Protein AF-A0A1Q8S712-F1 (afdb_monomer_lite)

Structure (mmCIF, N/CA/C/O backbone):
data_AF-A0A1Q8S712-F1
#
_entry.id   AF-A0A1Q8S712-F1
#
loop_
_atom_site.group_PDB
_atom_site.id
_atom_site.type_symbol
_atom_site.label_atom_id
_atom_site.label_alt_id
_atom_site.label_comp_id
_atom_site.label_asym_id
_atom_site.label_entity_id
_atom_site.label_seq_id
_atom_site.pdbx_PDB_ins_code
_atom_site.Cartn_x
_atom_site.Cartn_y
_atom_site.Cartn_z
_atom_site.occupancy
_atom_site.B_iso_or_equiv
_atom_site.auth_seq_id
_atom_site.auth_comp_id
_atom_site.auth_asym_id
_atom_site.auth_atom_id
_atom_site.pdbx_PDB_model_num
ATOM 1 N N . MET A 1 1 ? 24.122 66.065 -6.392 1.00 45.06 1 MET A N 1
ATOM 2 C CA . MET A 1 1 ? 23.245 65.245 -5.526 1.00 45.06 1 MET A CA 1
ATOM 3 C C . MET A 1 1 ? 22.222 64.578 -6.429 1.00 45.06 1 MET A C 1
ATOM 5 O O . MET A 1 1 ? 21.438 65.302 -7.024 1.00 45.06 1 MET A O 1
ATOM 9 N N . LEU A 1 2 ? 22.274 63.256 -6.614 1.00 40.56 2 LEU A N 1
ATOM 10 C CA . LEU A 1 2 ? 21.335 62.556 -7.498 1.00 40.56 2 L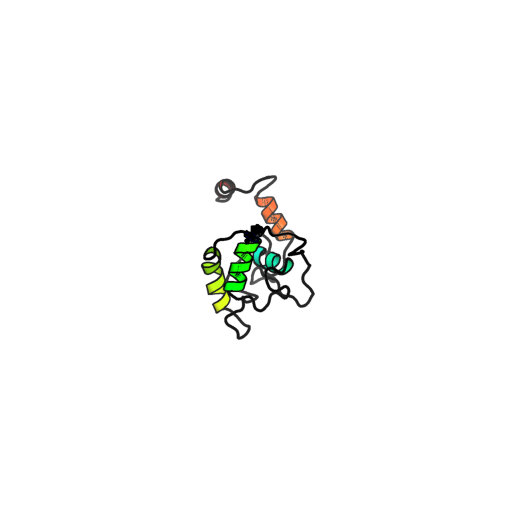EU A CA 1
ATOM 11 C C . LEU A 1 2 ? 21.075 61.123 -7.001 1.00 40.56 2 LEU A C 1
ATOM 13 O O . LEU A 1 2 ? 21.963 60.282 -7.044 1.00 40.56 2 LEU A O 1
ATOM 17 N N . PHE A 1 3 ? 19.861 60.905 -6.495 1.00 47.94 3 PHE A N 1
ATOM 18 C CA . PHE A 1 3 ? 19.105 59.646 -6.457 1.00 47.94 3 PHE A CA 1
ATOM 19 C C . PHE A 1 3 ? 19.888 58.317 -6.481 1.00 47.94 3 PHE A C 1
ATOM 21 O O . PHE A 1 3 ? 19.860 57.582 -7.464 1.00 47.94 3 PHE A O 1
ATOM 28 N N . ILE A 1 4 ? 20.455 57.936 -5.332 1.00 53.00 4 ILE A N 1
ATOM 29 C CA . ILE A 1 4 ? 20.612 56.515 -4.995 1.00 53.00 4 ILE A CA 1
ATOM 30 C C . ILE A 1 4 ? 19.273 56.071 -4.393 1.00 53.00 4 ILE A C 1
ATOM 32 O O . ILE A 1 4 ? 18.967 56.395 -3.247 1.00 53.00 4 ILE A O 1
ATOM 36 N N . HIS A 1 5 ? 18.433 55.397 -5.179 1.00 47.34 5 HIS A N 1
ATOM 37 C CA . HIS A 1 5 ? 17.205 54.777 -4.677 1.00 47.34 5 HIS A CA 1
ATOM 38 C C . HIS A 1 5 ? 17.461 53.309 -4.346 1.00 47.34 5 HIS A C 1
ATOM 40 O O . HIS A 1 5 ? 17.669 52.476 -5.226 1.00 47.34 5 HIS A O 1
ATOM 46 N N . THR A 1 6 ? 17.469 53.014 -3.047 1.00 58.94 6 THR A N 1
ATOM 47 C CA . THR A 1 6 ? 17.727 51.688 -2.485 1.00 58.94 6 THR A CA 1
ATOM 48 C C . THR A 1 6 ? 16.577 50.740 -2.814 1.00 58.94 6 THR A C 1
ATOM 50 O O . THR A 1 6 ? 15.578 50.695 -2.096 1.00 58.94 6 THR A O 1
ATOM 53 N N . LEU A 1 7 ? 16.703 49.973 -3.899 1.00 54.53 7 LEU A N 1
ATOM 54 C CA . LEU A 1 7 ? 15.695 48.991 -4.297 1.00 54.53 7 LEU A CA 1
ATOM 55 C C . LEU A 1 7 ? 15.793 47.727 -3.424 1.00 54.53 7 LEU A C 1
ATOM 57 O O . LEU A 1 7 ? 16.301 46.690 -3.848 1.00 54.53 7 LEU A O 1
ATOM 61 N N . LEU A 1 8 ? 15.314 47.823 -2.181 1.00 55.38 8 LEU A N 1
ATOM 62 C CA . LEU A 1 8 ? 15.143 46.674 -1.294 1.00 55.38 8 LEU A CA 1
ATOM 63 C C . LEU A 1 8 ? 13.995 45.802 -1.822 1.00 55.38 8 LEU A C 1
ATOM 65 O O . LEU A 1 8 ? 12.838 45.974 -1.440 1.00 55.38 8 LEU A O 1
ATOM 69 N N . VAL A 1 9 ? 14.316 44.868 -2.717 1.00 59.25 9 VAL A N 1
ATOM 70 C CA . VAL A 1 9 ? 13.372 43.844 -3.174 1.00 59.25 9 VAL A CA 1
ATOM 71 C C . VAL A 1 9 ? 13.118 42.885 -2.013 1.00 59.25 9 VAL A C 1
ATOM 73 O O . VAL A 1 9 ? 13.876 41.943 -1.784 1.00 59.25 9 VAL A O 1
ATOM 76 N N . LEU A 1 10 ? 12.056 43.151 -1.252 1.00 55.09 10 LEU A N 1
ATOM 77 C CA . LEU A 1 10 ? 11.566 42.249 -0.217 1.00 55.09 10 LEU A CA 1
ATOM 78 C C . LEU A 1 10 ? 10.934 41.028 -0.893 1.00 55.09 10 LEU A C 1
ATOM 80 O O . LEU A 1 10 ? 9.729 40.991 -1.143 1.00 55.09 10 LEU A O 1
ATOM 84 N N . SER A 1 11 ? 11.763 40.038 -1.215 1.00 62.41 11 SER A N 1
ATOM 85 C CA . SER A 1 11 ? 11.313 38.746 -1.724 1.00 62.41 11 SER A CA 1
ATOM 86 C C . SER A 1 11 ? 10.436 38.063 -0.680 1.00 62.41 11 SER A C 1
ATOM 88 O O . SER A 1 11 ? 10.937 37.436 0.254 1.00 62.41 11 SER A O 1
ATOM 90 N N . ILE A 1 12 ? 9.116 38.169 -0.848 1.00 60.16 12 ILE A N 1
ATOM 91 C CA . ILE A 1 12 ? 8.152 37.340 -0.127 1.00 60.16 12 ILE A CA 1
ATOM 92 C C . ILE A 1 12 ? 8.290 35.924 -0.688 1.00 60.16 12 ILE A C 1
ATOM 94 O O . ILE A 1 12 ? 7.568 35.519 -1.600 1.00 60.16 12 ILE A O 1
ATOM 98 N N . THR A 1 13 ? 9.252 35.173 -0.154 1.00 61.47 13 THR A N 1
ATOM 99 C CA . THR A 1 13 ? 9.315 33.725 -0.327 1.00 61.47 13 THR A CA 1
ATOM 100 C C . THR A 1 13 ? 8.076 33.153 0.340 1.00 61.47 13 THR A C 1
ATOM 102 O O . THR A 1 13 ? 8.047 32.947 1.553 1.00 61.47 13 THR A O 1
ATOM 105 N N . ALA A 1 14 ? 7.023 32.945 -0.447 1.00 61.78 14 ALA A N 1
ATOM 106 C CA . ALA A 1 14 ? 5.844 32.240 0.009 1.00 61.78 14 ALA A CA 1
ATOM 107 C C . ALA A 1 14 ? 6.279 30.828 0.418 1.00 61.78 14 ALA A C 1
ATOM 109 O O . ALA A 1 14 ? 6.619 30.004 -0.432 1.00 61.78 14 ALA A O 1
ATOM 110 N N . CYS A 1 15 ? 6.287 30.560 1.724 1.00 56.91 15 CYS A N 1
ATOM 111 C CA . CYS A 1 15 ? 6.420 29.210 2.249 1.00 56.91 15 CYS A CA 1
ATOM 112 C C . CYS A 1 15 ? 5.177 28.426 1.828 1.00 56.91 15 CYS A C 1
ATOM 114 O O . CYS A 1 15 ? 4.173 28.404 2.538 1.00 56.91 15 CYS A O 1
ATOM 116 N N . ALA A 1 16 ? 5.241 27.822 0.643 1.00 59.47 16 ALA A N 1
ATOM 117 C CA . ALA A 1 16 ? 4.250 26.883 0.159 1.00 59.47 16 ALA A CA 1
ATOM 118 C C . ALA A 1 16 ? 4.306 25.635 1.047 1.00 59.47 16 ALA A C 1
ATOM 120 O O . ALA A 1 16 ? 5.046 24.690 0.774 1.00 59.47 16 ALA A O 1
ATOM 121 N N . SER A 1 17 ? 3.549 25.662 2.145 1.00 56.75 17 SER A N 1
ATOM 122 C CA . SER A 1 17 ? 3.267 24.484 2.956 1.00 56.75 17 SER A CA 1
ATOM 123 C C . SER A 1 17 ? 2.715 23.408 2.030 1.00 56.75 17 SER A C 1
ATOM 125 O O . SER A 1 17 ? 1.632 23.579 1.471 1.00 56.75 17 SER A O 1
ATOM 127 N N . ALA A 1 18 ? 3.481 22.335 1.835 1.00 61.62 18 ALA A N 1
ATOM 128 C CA . ALA A 1 18 ? 3.176 21.264 0.892 1.00 61.62 18 ALA A CA 1
ATOM 129 C C . ALA A 1 18 ? 2.059 20.350 1.427 1.00 61.62 18 ALA A C 1
ATOM 131 O O . ALA A 1 18 ? 2.269 19.169 1.697 1.00 61.62 18 ALA A O 1
ATOM 132 N N . PHE A 1 19 ? 0.870 20.921 1.612 1.00 70.31 19 PHE A N 1
ATOM 133 C CA . PHE A 1 19 ? -0.350 20.173 1.864 1.00 70.31 19 PHE A CA 1
ATOM 134 C C . PHE A 1 19 ? -0.714 19.388 0.607 1.00 70.31 19 PHE A C 1
ATOM 136 O O . PHE A 1 19 ? -0.898 19.965 -0.464 1.00 70.31 19 PHE A O 1
ATOM 143 N N . ILE A 1 20 ? -0.834 18.071 0.748 1.00 84.88 20 ILE A N 1
ATOM 144 C CA . ILE A 1 20 ? -1.391 17.220 -0.297 1.00 84.88 20 ILE A CA 1
ATOM 145 C C . ILE A 1 20 ? -2.864 17.593 -0.549 1.00 84.88 20 ILE A C 1
ATOM 147 O O . ILE A 1 20 ? -3.622 17.820 0.394 1.00 84.88 20 ILE A O 1
ATOM 151 N N . SER A 1 21 ? -3.273 17.658 -1.818 1.00 89.69 21 SER A N 1
ATOM 152 C CA . SER A 1 21 ? -4.654 17.939 -2.225 1.00 89.69 21 SER A CA 1
ATOM 153 C C . SER A 1 21 ? -5.106 17.015 -3.358 1.00 89.69 21 SER A C 1
ATOM 155 O O . SER A 1 21 ? -4.291 16.573 -4.169 1.00 89.69 21 SER A O 1
ATOM 157 N N . GLU A 1 22 ? -6.416 16.769 -3.458 1.00 89.50 22 GLU A N 1
ATOM 158 C CA . GLU A 1 22 ? -7.019 16.042 -4.592 1.00 89.50 22 GLU A CA 1
ATOM 159 C C . GLU A 1 22 ? -6.879 16.792 -5.927 1.00 89.50 22 GLU A C 1
ATOM 161 O O . GLU A 1 22 ? -6.963 16.180 -6.985 1.00 89.50 22 GLU A O 1
ATOM 166 N N . GLU A 1 23 ? -6.639 18.108 -5.909 1.00 91.62 23 GLU A N 1
ATOM 167 C CA . GLU A 1 23 ? -6.345 18.874 -7.127 1.00 91.62 23 GLU A CA 1
ATOM 168 C C . GLU A 1 23 ? -4.957 18.515 -7.684 1.00 91.62 23 GLU A C 1
ATOM 170 O O . GLU A 1 23 ? -4.796 18.330 -8.890 1.00 91.62 23 GLU A O 1
ATOM 175 N N . GLN A 1 24 ? -3.959 18.357 -6.807 1.00 91.81 24 GLN A N 1
ATOM 176 C CA . GLN A 1 24 ? -2.594 17.999 -7.197 1.00 91.81 24 GLN A CA 1
ATOM 177 C C . GLN A 1 24 ? -2.414 16.483 -7.402 1.00 91.81 24 GLN A C 1
ATOM 179 O O . GLN A 1 24 ? -1.659 16.063 -8.282 1.00 91.81 24 GLN A O 1
ATOM 184 N N . TYR A 1 25 ? -3.101 15.660 -6.605 1.00 93.69 25 TYR A N 1
ATOM 185 C CA . TYR A 1 25 ? -2.972 14.198 -6.584 1.00 93.69 25 TYR A CA 1
ATOM 186 C C . TYR A 1 25 ? -4.339 13.486 -6.648 1.00 93.69 25 TYR A C 1
ATOM 188 O O . TYR A 1 25 ? -4.678 12.722 -5.741 1.00 93.69 25 TYR A O 1
ATOM 196 N N . PRO A 1 26 ? -5.133 13.694 -7.718 1.00 95.06 26 PRO A N 1
ATOM 197 C CA . PRO A 1 26 ? -6.483 13.147 -7.817 1.00 95.06 26 PRO A CA 1
ATOM 198 C C . PRO A 1 26 ? -6.492 11.616 -7.813 1.00 95.06 26 PRO A C 1
ATOM 200 O O . PRO A 1 26 ? -5.725 10.969 -8.548 1.00 95.06 26 PRO A O 1
ATOM 203 N N . GLN A 1 27 ? -7.413 11.032 -7.045 1.00 94.50 27 GLN A N 1
ATOM 204 C CA . GLN A 1 27 ? -7.694 9.598 -7.099 1.00 94.50 27 GLN A CA 1
ATOM 205 C C . GLN A 1 27 ? -8.208 9.184 -8.490 1.00 94.50 27 GLN A C 1
ATOM 207 O O . GLN A 1 27 ? -9.291 9.591 -8.911 1.00 94.50 27 GLN A O 1
ATOM 212 N N . TRP A 1 28 ? -7.497 8.285 -9.177 1.00 92.50 28 TRP A N 1
ATOM 213 C CA . TRP A 1 28 ? -7.989 7.596 -10.379 1.00 92.50 28 TRP A CA 1
ATOM 214 C C . TRP A 1 28 ? -8.033 6.077 -10.157 1.00 92.50 28 TRP A C 1
ATOM 216 O O . TRP A 1 28 ? -7.128 5.526 -9.519 1.00 92.50 28 TRP A O 1
ATOM 226 N N . PRO A 1 29 ? -9.046 5.370 -10.697 1.00 90.50 29 PRO A N 1
ATOM 227 C CA . PRO A 1 29 ? -9.083 3.913 -10.665 1.00 90.50 29 PRO A CA 1
ATOM 228 C C . PRO A 1 29 ? -7.936 3.307 -11.499 1.00 90.50 29 PRO A C 1
ATOM 230 O O . PRO A 1 29 ? -7.490 3.916 -12.477 1.00 90.50 29 PRO A O 1
ATOM 233 N N . PRO A 1 30 ? -7.451 2.098 -11.159 1.00 87.75 30 PRO A N 1
ATOM 234 C CA . PRO A 1 30 ? -6.488 1.387 -11.992 1.00 87.75 30 PRO A CA 1
ATOM 235 C C . PRO A 1 30 ? -7.098 1.028 -13.355 1.00 87.75 30 PRO A C 1
ATOM 237 O O . PRO A 1 30 ? -8.192 0.472 -13.434 1.00 87.75 30 PRO A O 1
ATOM 240 N N . GLY A 1 31 ? -6.357 1.289 -14.436 1.00 86.06 31 GLY A N 1
ATOM 241 C CA . GLY A 1 31 ? -6.657 0.704 -15.744 1.00 86.06 31 GLY A CA 1
ATOM 242 C C . GLY A 1 31 ? -6.377 -0.803 -15.749 1.00 86.06 31 GLY A C 1
ATOM 243 O O . GLY A 1 31 ? -5.562 -1.288 -14.968 1.00 86.06 31 GLY A O 1
ATOM 244 N N . SER A 1 32 ? -6.988 -1.552 -16.670 1.00 86.50 32 SER A N 1
ATOM 245 C CA . SER A 1 32 ? -6.944 -3.030 -16.713 1.00 86.50 32 SER A CA 1
ATOM 246 C C . SER A 1 32 ? -5.559 -3.671 -16.925 1.00 86.50 32 SER A C 1
ATOM 248 O O . SER A 1 32 ? -5.441 -4.893 -16.892 1.00 86.50 32 SER A O 1
ATOM 250 N N . ARG A 1 33 ? -4.506 -2.873 -17.148 1.00 83.06 33 ARG A N 1
ATOM 251 C CA . ARG A 1 33 ? -3.101 -3.318 -17.269 1.00 83.06 33 ARG A CA 1
ATOM 252 C C . ARG A 1 33 ? -2.222 -2.896 -16.080 1.00 83.06 33 ARG A C 1
ATOM 254 O O . ARG A 1 33 ? -1.052 -3.290 -16.009 1.00 83.06 33 ARG A O 1
ATOM 261 N N . ASN A 1 34 ? -2.768 -2.089 -15.171 1.00 86.12 34 ASN A N 1
ATOM 262 C CA . ASN A 1 34 ? -2.054 -1.505 -14.044 1.00 86.12 34 ASN A CA 1
ATOM 263 C C . ASN A 1 34 ? -2.034 -2.518 -12.895 1.00 86.12 34 ASN A C 1
ATOM 265 O O . ASN A 1 34 ? -3.076 -3.034 -12.497 1.00 86.12 34 ASN A O 1
ATOM 269 N N . LEU A 1 35 ? -0.858 -2.780 -12.332 1.00 83.88 35 LEU A N 1
ATOM 270 C CA . LEU A 1 35 ? -0.731 -3.621 -11.149 1.00 83.88 35 LEU A CA 1
ATOM 271 C C . LEU A 1 35 ? -1.216 -2.879 -9.901 1.00 83.88 35 LEU A C 1
ATOM 273 O O . LEU A 1 35 ? -1.096 -1.654 -9.789 1.00 83.88 35 LEU A O 1
ATOM 277 N N . ARG A 1 36 ? -1.725 -3.644 -8.938 1.00 86.12 36 ARG A N 1
ATOM 278 C CA . ARG A 1 36 ? -1.995 -3.216 -7.564 1.00 86.12 36 ARG A CA 1
ATOM 279 C C . ARG A 1 36 ? -1.499 -4.283 -6.5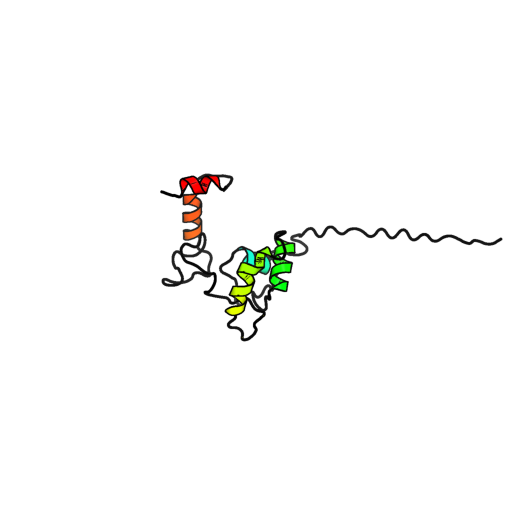97 1.00 86.12 36 ARG A C 1
ATOM 281 O O . ARG A 1 36 ? -1.337 -5.437 -6.988 1.00 86.12 36 ARG A O 1
ATOM 288 N N . PHE A 1 37 ? -1.200 -3.849 -5.378 1.00 81.19 37 PHE A N 1
ATOM 289 C CA . PHE A 1 37 ? -0.476 -4.613 -4.363 1.00 81.19 37 PHE A CA 1
ATOM 290 C C . PHE A 1 37 ? -1.422 -5.105 -3.253 1.00 81.19 37 PHE A C 1
ATOM 292 O O . PHE A 1 37 ? -2.477 -4.488 -3.035 1.00 81.19 37 PHE A O 1
ATOM 299 N N . PRO A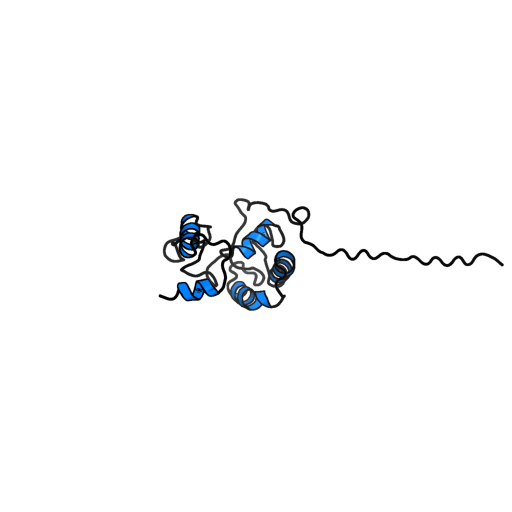 1 38 ? -1.030 -6.137 -2.475 1.00 83.75 38 PRO A N 1
ATOM 300 C CA . PRO A 1 38 ? -1.832 -6.608 -1.348 1.00 83.75 38 PRO A CA 1
ATOM 301 C C . PRO A 1 38 ? -1.918 -5.567 -0.215 1.00 83.75 38 PRO A C 1
ATOM 303 O O . PRO A 1 38 ? -2.929 -5.472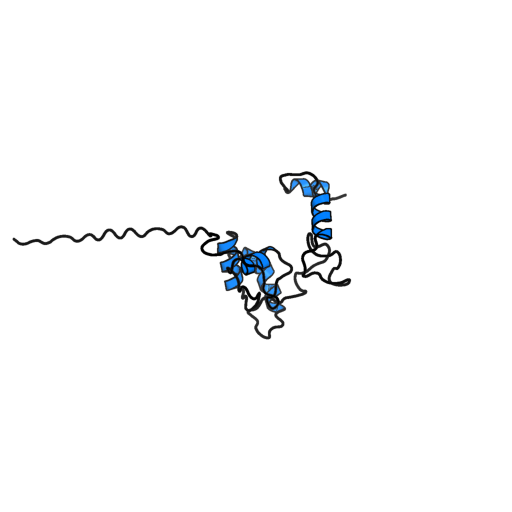 0.481 1.00 83.75 38 PRO A O 1
ATOM 306 N N . CYS A 1 39 ? -0.917 -4.689 -0.086 1.00 88.25 39 CYS A N 1
ATOM 307 C CA . CYS A 1 39 ? -0.983 -3.549 0.825 1.00 88.25 39 CYS A CA 1
ATOM 308 C C . CYS A 1 39 ? -1.971 -2.474 0.309 1.00 88.25 39 CYS A C 1
ATOM 310 O O . CYS A 1 39 ? -1.758 -1.942 -0.790 1.00 88.25 39 CYS A O 1
ATOM 312 N N . PRO A 1 40 ? -3.006 -2.085 1.086 1.00 91.62 40 PRO A N 1
ATOM 313 C CA . PRO A 1 40 ? -3.921 -1.014 0.693 1.00 91.62 40 PRO A CA 1
ATOM 314 C C . PRO A 1 40 ? -3.198 0.333 0.566 1.00 91.62 40 PRO A C 1
ATOM 316 O O . PRO A 1 40 ? -3.433 1.049 -0.400 1.00 91.62 40 PRO A O 1
ATOM 319 N N . GLY A 1 41 ? -2.245 0.637 1.457 1.00 91.50 41 GLY A N 1
ATOM 320 C CA . GLY A 1 41 ? -1.489 1.892 1.434 1.00 91.50 41 GLY A CA 1
ATOM 321 C C . GLY A 1 41 ? -0.735 2.122 0.119 1.00 91.50 41 GLY A C 1
ATOM 322 O O . GLY A 1 41 ? -0.866 3.188 -0.478 1.00 91.50 41 GLY A O 1
ATOM 323 N N . ILE A 1 42 ? -0.003 1.121 -0.383 1.00 90.50 42 ILE A N 1
ATOM 324 C CA . ILE A 1 42 ? 0.739 1.229 -1.657 1.00 90.50 42 ILE A CA 1
ATOM 325 C C . ILE A 1 42 ? -0.222 1.341 -2.851 1.00 90.50 42 ILE A C 1
ATOM 327 O O . ILE A 1 42 ? 0.018 2.110 -3.783 1.00 90.50 42 ILE A O 1
ATOM 331 N N . THR A 1 43 ? -1.347 0.623 -2.799 1.00 91.75 43 THR A N 1
ATOM 332 C CA . THR A 1 43 ? -2.424 0.709 -3.795 1.00 91.75 43 THR A CA 1
ATOM 333 C C . THR A 1 43 ? -3.061 2.104 -3.839 1.00 91.75 43 THR A C 1
ATOM 335 O O . THR A 1 43 ? -3.258 2.637 -4.931 1.00 91.75 43 THR A O 1
ATOM 338 N N . THR A 1 44 ? -3.298 2.739 -2.689 1.00 94.75 44 THR A N 1
ATOM 339 C CA . THR A 1 44 ? -3.778 4.127 -2.592 1.00 94.75 44 THR A CA 1
ATOM 340 C C . THR A 1 44 ? -2.744 5.114 -3.139 1.00 94.75 44 THR A C 1
ATOM 342 O O . THR A 1 44 ? -3.074 5.892 -4.031 1.00 94.75 44 THR A O 1
ATOM 345 N N . LEU A 1 45 ? -1.467 5.028 -2.743 1.00 94.56 45 LEU A N 1
ATOM 346 C CA . LEU A 1 45 ? -0.407 5.898 -3.286 1.00 94.56 45 LEU A CA 1
ATOM 347 C C . LEU A 1 45 ? -0.307 5.820 -4.827 1.00 94.56 45 LEU A C 1
ATOM 349 O O . LEU A 1 45 ? -0.090 6.837 -5.488 1.00 94.56 45 LEU A O 1
ATOM 353 N N . ALA A 1 46 ? -0.520 4.638 -5.417 1.00 93.88 46 ALA A N 1
ATOM 354 C CA . ALA A 1 46 ? -0.585 4.450 -6.870 1.00 93.88 46 ALA A CA 1
ATOM 355 C C . ALA A 1 46 ? -1.907 4.939 -7.509 1.00 93.88 46 ALA A C 1
ATOM 357 O O . ALA A 1 46 ? -1.926 5.285 -8.692 1.00 93.88 46 ALA A O 1
ATOM 358 N N . ASN A 1 47 ? -3.013 4.998 -6.760 1.00 95.00 47 ASN A N 1
ATOM 359 C CA . ASN A 1 47 ? -4.286 5.580 -7.212 1.00 95.00 47 ASN A CA 1
ATOM 360 C C . ASN A 1 47 ? -4.278 7.118 -7.192 1.00 95.00 47 ASN A C 1
ATOM 362 O O . ASN A 1 47 ? -4.931 7.717 -8.041 1.00 95.00 47 ASN A O 1
ATOM 366 N N . HIS A 1 48 ? -3.513 7.758 -6.303 1.00 96.19 48 HIS A N 1
ATOM 367 C CA . HIS A 1 48 ? -3.314 9.220 -6.284 1.00 96.19 48 HIS A CA 1
ATOM 368 C C . HIS A 1 48 ? -2.127 9.689 -7.150 1.00 96.19 48 HIS A C 1
ATOM 370 O O . HIS A 1 48 ? -1.977 10.875 -7.428 1.00 96.19 48 HIS A O 1
ATOM 376 N N . GLY A 1 49 ? -1.286 8.766 -7.632 1.00 94.81 49 GLY A N 1
ATOM 377 C CA . GLY A 1 49 ? -0.128 9.084 -8.480 1.00 94.81 49 GLY A CA 1
ATOM 378 C C . GLY A 1 49 ? 1.123 9.544 -7.722 1.00 94.81 49 GLY A C 1
ATOM 379 O O . GLY A 1 49 ? 2.077 9.994 -8.350 1.00 94.81 49 GLY A O 1
ATOM 380 N N . LEU A 1 50 ? 1.138 9.400 -6.393 1.00 94.88 50 LEU A N 1
ATOM 381 C CA . LEU A 1 50 ? 2.334 9.551 -5.552 1.00 94.88 50 LEU A CA 1
ATOM 382 C C . LEU A 1 50 ? 3.361 8.443 -5.849 1.00 94.88 50 LEU A C 1
ATOM 384 O O . LEU A 1 50 ? 4.568 8.664 -5.789 1.00 94.88 50 LEU A O 1
ATOM 388 N N . LEU A 1 51 ? 2.861 7.260 -6.216 1.00 93.06 51 LEU A N 1
ATOM 389 C CA . LEU A 1 51 ? 3.608 6.193 -6.878 1.00 93.06 51 LEU A CA 1
ATOM 390 C C . LEU A 1 51 ? 3.145 6.038 -8.330 1.00 93.06 51 LEU A C 1
ATOM 392 O O . LEU A 1 51 ? 2.068 6.502 -8.708 1.00 93.06 51 LEU A O 1
ATOM 396 N N . SER A 1 52 ? 3.946 5.332 -9.134 1.00 91.62 52 SER A N 1
ATOM 397 C CA . SER A 1 52 ? 3.610 4.984 -10.519 1.00 91.62 52 SER A CA 1
ATOM 398 C C . SER A 1 52 ? 2.184 4.436 -10.627 1.00 91.62 52 SER A C 1
ATOM 400 O O . SER A 1 52 ? 1.859 3.392 -10.054 1.00 91.62 52 SER A O 1
ATOM 402 N N . ARG A 1 53 ? 1.329 5.125 -11.398 1.00 92.00 53 ARG A N 1
ATOM 403 C CA . ARG A 1 53 ? -0.087 4.757 -11.577 1.00 92.00 53 ARG A CA 1
ATOM 404 C C . ARG A 1 53 ? -0.263 3.378 -12.225 1.00 92.00 53 ARG A C 1
ATOM 406 O O . ARG A 1 53 ? -1.315 2.757 -12.050 1.00 92.00 53 ARG A O 1
ATOM 413 N N . GLU A 1 54 ? 0.770 2.869 -12.898 1.00 88.88 54 GLU A N 1
ATOM 414 C CA . GLU A 1 54 ? 0.851 1.513 -13.459 1.00 88.88 54 GLU A CA 1
ATOM 415 C C . GLU A 1 54 ? 1.148 0.417 -12.421 1.00 88.88 54 GLU A C 1
ATOM 417 O O . GLU A 1 54 ? 1.019 -0.762 -12.746 1.00 88.88 54 GLU A O 1
ATOM 422 N N . GLY A 1 55 ? 1.570 0.769 -11.201 1.00 85.25 55 GLY A N 1
ATOM 423 C CA . GLY A 1 55 ? 2.026 -0.189 -10.184 1.00 85.25 55 GLY A CA 1
ATOM 424 C C . GLY A 1 55 ? 3.364 -0.863 -10.516 1.00 85.25 55 GLY A C 1
ATOM 425 O O . GLY A 1 55 ? 3.605 -1.989 -10.095 1.00 85.25 55 GLY A O 1
ATOM 426 N N . ARG A 1 56 ? 4.216 -0.204 -11.312 1.00 83.69 56 ARG A N 1
ATOM 427 C CA . ARG A 1 56 ? 5.501 -0.722 -11.820 1.00 83.69 56 ARG A CA 1
ATOM 428 C C . ARG A 1 56 ? 6.619 0.291 -11.591 1.00 83.69 56 ARG A C 1
ATOM 430 O O . ARG A 1 56 ? 6.343 1.484 -11.495 1.00 83.69 56 ARG A O 1
ATOM 437 N N . ASN A 1 57 ? 7.867 -0.180 -11.568 1.00 80.62 57 ASN A N 1
ATOM 438 C CA . ASN A 1 57 ? 9.071 0.655 -11.441 1.00 80.62 57 ASN A CA 1
ATOM 439 C C . ASN A 1 57 ? 9.071 1.533 -10.171 1.00 80.62 57 ASN A C 1
ATOM 441 O O . ASN A 1 57 ? 9.345 2.729 -10.223 1.00 80.62 57 ASN A O 1
ATOM 445 N N . ILE A 1 58 ? 8.708 0.927 -9.036 1.00 82.50 58 ILE A N 1
ATOM 446 C CA . ILE A 1 58 ? 8.689 1.569 -7.715 1.00 82.50 58 ILE A CA 1
ATOM 447 C C . ILE A 1 58 ? 9.907 1.091 -6.925 1.00 82.50 58 ILE A C 1
ATOM 449 O O . ILE A 1 58 ? 9.935 -0.057 -6.478 1.00 82.50 58 ILE A O 1
ATOM 453 N N . ASP A 1 59 ? 10.887 1.977 -6.761 1.00 83.44 59 ASP A N 1
ATOM 454 C CA . ASP A 1 59 ? 12.087 1.745 -5.958 1.00 83.44 59 ASP A CA 1
ATOM 455 C C . ASP A 1 59 ? 11.911 2.204 -4.496 1.00 83.44 59 ASP A C 1
ATOM 457 O O . ASP A 1 59 ? 10.848 2.689 -4.094 1.00 83.44 59 ASP A O 1
ATOM 461 N N . LEU A 1 60 ? 12.957 2.036 -3.681 1.00 84.50 60 LEU A N 1
ATOM 462 C CA . LEU A 1 60 ? 12.927 2.377 -2.256 1.00 84.50 60 LEU A CA 1
ATOM 463 C C . LEU A 1 60 ? 12.762 3.883 -1.995 1.00 84.50 60 LEU A C 1
ATOM 465 O O . LEU A 1 60 ? 12.167 4.267 -0.991 1.00 84.50 60 LEU A O 1
ATOM 469 N N . GLU A 1 61 ? 13.265 4.740 -2.883 1.00 86.62 61 GLU A N 1
ATOM 470 C CA . GLU A 1 61 ? 13.223 6.195 -2.724 1.00 86.62 61 GLU A CA 1
ATOM 471 C C . GLU A 1 61 ? 11.890 6.768 -3.225 1.00 86.62 61 GLU A C 1
ATOM 473 O O . GLU A 1 61 ? 11.311 7.651 -2.594 1.00 86.62 61 GLU A O 1
ATOM 478 N N . ALA A 1 62 ? 11.333 6.218 -4.305 1.00 89.19 62 ALA A N 1
ATOM 479 C CA . ALA A 1 62 ? 9.953 6.445 -4.719 1.00 89.19 62 ALA A CA 1
ATOM 480 C C . ALA A 1 62 ? 8.971 6.028 -3.619 1.00 89.19 62 ALA A C 1
ATOM 482 O O . ALA A 1 62 ? 8.088 6.813 -3.270 1.00 89.19 62 ALA A O 1
ATOM 483 N N . LEU A 1 63 ? 9.164 4.844 -3.026 1.00 87.94 63 LEU A N 1
ATOM 484 C CA . LEU A 1 63 ? 8.371 4.366 -1.894 1.00 87.94 63 LEU A CA 1
ATOM 485 C C . LEU A 1 63 ? 8.422 5.348 -0.718 1.00 87.94 63 LEU A C 1
ATOM 487 O O . LEU A 1 63 ? 7.376 5.809 -0.266 1.00 87.94 63 LEU A O 1
ATOM 491 N N . ARG A 1 64 ? 9.627 5.712 -0.263 1.00 88.81 64 ARG A N 1
ATOM 492 C CA . ARG A 1 64 ? 9.823 6.603 0.889 1.00 88.81 64 ARG A CA 1
ATOM 493 C C . ARG A 1 64 ? 9.274 8.009 0.666 1.00 88.81 64 ARG A C 1
ATOM 495 O O . ARG A 1 64 ? 8.609 8.536 1.555 1.00 88.81 64 ARG A O 1
ATOM 502 N N . ARG A 1 65 ? 9.504 8.616 -0.505 1.00 90.88 65 ARG A N 1
ATOM 503 C CA . ARG A 1 65 ? 8.934 9.936 -0.839 1.00 90.88 65 ARG A CA 1
ATOM 504 C C . ARG A 1 65 ? 7.410 9.898 -0.878 1.00 90.88 65 ARG A C 1
ATOM 506 O O . ARG A 1 65 ? 6.779 10.824 -0.380 1.00 90.88 65 ARG A O 1
ATOM 513 N N . ALA A 1 66 ? 6.822 8.834 -1.423 1.00 92.19 66 ALA A N 1
ATOM 514 C CA . ALA A 1 66 ? 5.374 8.688 -1.488 1.00 92.19 66 ALA A CA 1
ATOM 515 C C . ALA A 1 66 ? 4.737 8.472 -0.105 1.00 92.19 66 ALA A C 1
ATOM 517 O O . ALA A 1 66 ? 3.703 9.073 0.169 1.00 92.19 66 ALA A O 1
ATOM 518 N N . THR A 1 67 ? 5.344 7.682 0.789 1.00 92.25 67 THR A N 1
ATOM 519 C CA . THR A 1 67 ? 4.824 7.500 2.160 1.00 92.25 67 THR A CA 1
ATOM 520 C C . THR A 1 67 ? 5.046 8.720 3.051 1.00 92.25 67 THR A C 1
ATOM 522 O O . THR A 1 67 ? 4.191 9.020 3.882 1.00 92.25 67 THR A O 1
ATOM 525 N N . LEU A 1 68 ? 6.140 9.464 2.859 1.00 92.38 68 LEU A N 1
ATOM 526 C CA . LEU A 1 68 ? 6.355 10.738 3.549 1.00 92.38 68 LEU A CA 1
ATOM 527 C C . LEU A 1 68 ? 5.326 11.788 3.104 1.00 92.38 68 LEU A C 1
ATOM 529 O O . LEU A 1 68 ? 4.676 12.391 3.948 1.00 92.38 68 LEU A O 1
ATOM 533 N N . LEU A 1 69 ? 5.125 11.976 1.795 1.00 92.81 69 LEU A N 1
ATOM 534 C CA . LEU A 1 69 ? 4.190 12.984 1.280 1.00 92.81 69 LEU A CA 1
ATOM 535 C C . LEU A 1 69 ? 2.713 12.596 1.473 1.00 92.81 69 LEU A C 1
ATOM 537 O O . LEU A 1 69 ? 1.893 13.454 1.777 1.00 92.81 69 LEU A O 1
ATOM 541 N N . GLY A 1 70 ? 2.367 11.319 1.290 1.00 93.12 70 GLY A N 1
ATOM 542 C CA . GLY A 1 70 ? 0.984 10.841 1.371 1.00 93.12 70 GLY A CA 1
ATOM 543 C C . GLY A 1 70 ? 0.489 10.544 2.787 1.00 93.12 70 GLY A C 1
ATOM 544 O O . GLY A 1 70 ? -0.700 10.696 3.048 1.00 93.12 70 GLY A O 1
ATOM 545 N N . TYR A 1 71 ? 1.376 10.124 3.698 1.00 93.12 71 TYR A N 1
ATOM 546 C CA . TYR A 1 71 ? 1.001 9.641 5.038 1.00 93.12 71 TYR A CA 1
ATOM 547 C C . TYR A 1 71 ? 1.808 10.271 6.186 1.00 93.12 71 TYR A C 1
ATOM 549 O O . TYR A 1 71 ? 1.642 9.858 7.332 1.00 93.12 71 TYR A O 1
ATOM 557 N N . ASN A 1 72 ? 2.697 11.235 5.909 1.00 92.75 72 ASN A N 1
ATOM 558 C CA . ASN A 1 72 ? 3.634 11.809 6.887 1.00 92.75 72 ASN A CA 1
ATOM 559 C C . ASN A 1 72 ? 4.483 10.746 7.625 1.00 92.75 72 ASN A C 1
ATOM 561 O O . ASN A 1 72 ? 4.885 10.932 8.774 1.00 92.75 72 ASN A O 1
ATOM 565 N N . MET A 1 73 ? 4.744 9.605 6.975 1.00 90.56 73 MET A N 1
ATOM 566 C CA . MET A 1 73 ? 5.561 8.531 7.543 1.00 90.56 73 MET A CA 1
ATOM 567 C C . MET A 1 73 ? 7.044 8.889 7.456 1.00 90.56 73 MET A C 1
ATOM 569 O O . MET A 1 73 ? 7.537 9.301 6.405 1.00 90.56 73 MET A O 1
ATOM 573 N N . GLU A 1 74 ? 7.769 8.684 8.552 1.00 89.44 74 GLU A N 1
ATOM 574 C CA . GLU A 1 74 ? 9.206 8.939 8.630 1.00 89.44 74 GLU A CA 1
ATOM 575 C C . GLU A 1 74 ? 9.982 8.055 7.621 1.00 89.44 74 GLU A C 1
ATOM 577 O O . GLU A 1 74 ? 9.609 6.911 7.349 1.00 89.44 74 GLU A O 1
ATOM 582 N N . HIS A 1 75 ? 11.060 8.598 7.039 1.00 76.56 75 HIS A N 1
ATOM 583 C CA . HIS A 1 75 ? 11.818 8.017 5.918 1.00 76.56 75 HIS A CA 1
ATOM 584 C C . HIS A 1 75 ? 12.265 6.562 6.145 1.00 76.56 75 HIS A C 1
ATOM 586 O O . HIS A 1 75 ? 12.255 5.770 5.203 1.00 76.56 75 HIS A O 1
ATOM 592 N N . ASN A 1 76 ? 12.643 6.185 7.362 1.00 82.38 76 ASN A N 1
ATOM 593 C CA . ASN A 1 76 ? 13.117 4.846 7.690 1.00 82.38 76 ASN A CA 1
ATOM 594 C C . ASN A 1 76 ? 11.982 3.850 7.997 1.00 82.38 76 ASN A C 1
ATOM 596 O O . ASN A 1 76 ? 12.200 2.644 7.875 1.00 82.38 76 ASN A O 1
ATOM 600 N N . THR A 1 77 ? 10.764 4.321 8.295 1.00 83.88 77 THR A N 1
ATOM 601 C CA . THR A 1 77 ? 9.571 3.490 8.593 1.00 83.88 77 THR A CA 1
ATOM 602 C C . THR A 1 77 ? 9.306 2.419 7.528 1.00 83.88 77 THR A C 1
ATOM 604 O O . THR A 1 77 ? 8.892 1.307 7.847 1.00 83.88 77 THR A O 1
ATOM 607 N N . MET A 1 78 ? 9.586 2.720 6.254 1.00 80.62 78 MET A N 1
ATOM 608 C CA . MET A 1 78 ? 9.386 1.778 5.147 1.00 80.62 78 MET A CA 1
ATOM 609 C C . MET A 1 78 ? 10.569 0.842 4.873 1.00 80.62 78 MET A C 1
ATOM 611 O O . MET A 1 78 ? 10.416 -0.059 4.054 1.00 80.62 78 MET A O 1
ATOM 615 N N . LEU A 1 79 ? 11.732 0.992 5.516 1.00 82.62 79 LEU A N 1
ATOM 616 C CA . LEU A 1 79 ? 12.896 0.131 5.247 1.00 82.62 79 LEU A CA 1
ATOM 617 C C . LEU A 1 79 ? 12.663 -1.359 5.575 1.00 82.62 79 LEU A C 1
ATOM 619 O O . LEU A 1 79 ? 13.023 -2.179 4.727 1.00 82.62 79 LEU A O 1
ATOM 623 N N . PRO A 1 80 ? 12.025 -1.745 6.706 1.00 82.31 80 PRO A N 1
ATOM 624 C CA . PRO A 1 80 ? 11.781 -3.156 7.032 1.00 82.31 80 PRO A CA 1
ATOM 625 C C . PRO A 1 80 ? 10.857 -3.873 6.038 1.00 82.31 80 PRO A C 1
ATOM 627 O O . PRO A 1 80 ? 10.885 -5.095 5.946 1.00 82.31 80 PRO A O 1
ATOM 630 N N . VAL A 1 81 ? 10.048 -3.116 5.289 1.00 77.94 81 VAL A N 1
ATOM 631 C CA . VAL A 1 81 ? 9.105 -3.625 4.280 1.00 77.94 81 VAL A CA 1
ATOM 632 C C . VAL A 1 81 ? 9.701 -3.507 2.873 1.00 77.94 81 VAL A C 1
ATOM 634 O O . VAL A 1 81 ? 9.629 -4.431 2.070 1.00 77.94 81 VAL A O 1
ATOM 637 N N . GLY A 1 82 ? 10.330 -2.376 2.560 1.00 78.00 82 GLY A N 1
ATOM 638 C CA . GLY A 1 82 ? 10.886 -2.085 1.243 1.00 78.00 82 GLY A CA 1
ATOM 639 C C . GLY A 1 82 ? 12.113 -2.928 0.907 1.00 78.00 82 GLY A C 1
ATOM 640 O O . GLY A 1 82 ? 12.187 -3.455 -0.199 1.00 78.00 82 GLY A O 1
ATOM 641 N N . ILE A 1 83 ? 13.055 -3.108 1.841 1.00 80.88 83 ILE A N 1
ATOM 642 C CA . ILE A 1 83 ? 14.289 -3.863 1.562 1.00 80.88 83 ILE A CA 1
ATOM 643 C C . ILE A 1 83 ? 13.982 -5.337 1.212 1.00 80.88 83 ILE A C 1
ATOM 645 O O . ILE A 1 83 ? 14.432 -5.776 0.151 1.00 80.88 83 ILE A O 1
ATOM 649 N N . PRO A 1 84 ? 13.172 -6.093 1.988 1.00 76.75 84 PRO A N 1
ATOM 650 C CA . PRO A 1 84 ? 12.871 -7.490 1.654 1.00 76.75 84 PRO A CA 1
ATOM 651 C C . PRO A 1 84 ? 11.908 -7.652 0.464 1.00 76.75 84 PRO A C 1
ATOM 653 O O . PRO A 1 84 ? 11.933 -8.671 -0.232 1.00 76.75 84 PRO A O 1
ATOM 656 N N . ALA A 1 85 ? 11.088 -6.637 0.170 1.00 75.19 85 ALA A N 1
ATOM 657 C CA . ALA A 1 85 ? 10.315 -6.611 -1.067 1.00 75.19 85 ALA A CA 1
ATOM 658 C C . ALA A 1 85 ? 11.240 -6.516 -2.294 1.00 75.19 85 ALA A C 1
ATOM 660 O O . ALA A 1 85 ? 11.116 -7.312 -3.220 1.00 75.19 85 ALA A O 1
ATOM 661 N N . LEU A 1 86 ? 12.219 -5.605 -2.305 1.00 73.75 86 LEU A N 1
ATOM 662 C CA . LEU A 1 86 ? 13.117 -5.439 -3.457 1.00 73.75 86 LEU A CA 1
ATOM 663 C C . LEU A 1 86 ? 13.990 -6.677 -3.734 1.00 73.75 86 LEU A C 1
ATOM 665 O O . LEU A 1 86 ? 14.267 -6.973 -4.897 1.00 73.75 86 LEU A O 1
ATOM 669 N N . THR A 1 87 ? 14.346 -7.471 -2.713 1.00 69.94 87 THR A N 1
ATOM 670 C CA . THR A 1 87 ? 15.067 -8.746 -2.915 1.00 69.94 87 THR A CA 1
ATOM 671 C C . THR A 1 87 ? 14.262 -9.821 -3.650 1.00 69.94 87 THR A C 1
ATOM 673 O O . THR A 1 87 ? 14.850 -10.782 -4.136 1.00 69.94 87 THR A O 1
ATOM 676 N N . THR A 1 88 ? 12.938 -9.672 -3.766 1.00 64.69 88 THR A N 1
ATOM 677 C CA . THR A 1 88 ? 12.058 -10.606 -4.494 1.00 64.69 88 THR A CA 1
ATOM 678 C C . THR A 1 88 ? 11.551 -10.047 -5.833 1.00 64.69 88 THR A C 1
ATOM 680 O O . THR A 1 88 ? 10.622 -10.590 -6.431 1.00 64.69 88 THR A O 1
ATOM 683 N N . SER A 1 89 ? 12.185 -8.986 -6.352 1.00 63.31 89 SER A N 1
ATOM 684 C CA . SER A 1 89 ? 11.853 -8.372 -7.645 1.00 63.31 89 SER A CA 1
ATOM 685 C C . SER A 1 89 ? 12.012 -9.330 -8.839 1.00 63.31 89 SER A C 1
ATOM 687 O O . SER A 1 89 ? 13.114 -9.596 -9.320 1.00 63.31 89 SER A O 1
ATOM 689 N N . ALA A 1 90 ? 10.886 -9.787 -9.391 1.00 51.94 90 ALA A N 1
ATOM 690 C CA . ALA A 1 90 ? 10.838 -10.651 -10.575 1.00 51.94 90 ALA A CA 1
ATOM 691 C C . ALA A 1 90 ? 11.004 -9.909 -11.924 1.00 51.94 90 ALA A C 1
ATOM 693 O O . ALA A 1 90 ? 10.864 -10.518 -12.982 1.00 51.94 90 ALA A O 1
ATOM 694 N N . THR A 1 91 ? 11.274 -8.597 -11.926 1.00 52.41 91 THR A N 1
ATOM 695 C CA . THR A 1 91 ? 11.341 -7.778 -13.158 1.00 52.41 91 THR A CA 1
ATOM 696 C C . THR A 1 91 ? 12.720 -7.756 -13.824 1.00 52.41 91 THR A C 1
ATOM 698 O O . THR A 1 91 ? 12.885 -7.125 -14.866 1.00 52.41 91 THR A O 1
ATOM 701 N N . GLY A 1 92 ? 13.729 -8.386 -13.212 1.00 45.94 92 GLY A N 1
ATOM 702 C CA . GLY A 1 92 ? 15.137 -8.238 -13.602 1.00 45.94 92 GLY A CA 1
ATOM 703 C C . GLY A 1 92 ? 15.767 -6.906 -13.168 1.00 45.94 92 GLY A C 1
ATOM 704 O O . GLY A 1 92 ? 16.955 -6.692 -13.392 1.00 45.94 92 GLY A O 1
ATOM 705 N N . ASN A 1 93 ? 15.000 -6.024 -12.521 1.00 53.16 93 ASN A N 1
ATOM 706 C CA . ASN A 1 93 ? 15.466 -4.760 -11.968 1.00 53.16 93 ASN A CA 1
ATOM 707 C C . ASN A 1 93 ? 15.276 -4.770 -10.441 1.00 53.16 93 ASN A C 1
ATOM 709 O O . ASN A 1 93 ? 14.153 -4.869 -9.947 1.00 53.16 93 ASN A O 1
ATOM 713 N N . ILE A 1 94 ? 16.373 -4.647 -9.688 1.00 49.19 94 ILE A N 1
ATOM 714 C CA . ILE A 1 94 ? 16.368 -4.623 -8.212 1.00 49.19 94 ILE A CA 1
ATOM 715 C C . ILE A 1 94 ? 15.574 -3.436 -7.635 1.00 49.19 94 ILE A C 1
ATOM 717 O O . ILE A 1 94 ? 15.164 -3.461 -6.482 1.00 49.19 94 ILE A O 1
ATOM 721 N N . SER A 1 95 ? 15.303 -2.419 -8.452 1.00 48.53 95 SER A N 1
ATOM 722 C CA . SER A 1 95 ? 14.595 -1.189 -8.094 1.00 48.53 95 SER A CA 1
ATOM 723 C C . SER A 1 95 ? 13.073 -1.272 -8.314 1.00 48.53 95 SER A C 1
ATOM 725 O O . SER A 1 95 ? 12.449 -0.267 -8.651 1.00 48.53 95 SER A O 1
ATOM 727 N N . THR A 1 96 ? 12.447 -2.452 -8.185 1.00 56.88 96 THR A N 1
ATOM 728 C CA . THR A 1 96 ? 10.981 -2.588 -8.314 1.00 56.88 96 THR A CA 1
ATOM 729 C C . THR A 1 96 ? 10.367 -3.483 -7.241 1.00 56.88 96 THR A C 1
ATOM 731 O O . THR A 1 96 ? 10.750 -4.645 -7.124 1.00 56.88 96 THR A O 1
ATOM 734 N N . LEU A 1 97 ? 9.364 -2.986 -6.511 1.00 59.72 97 LEU A N 1
ATOM 735 C CA . LEU A 1 97 ? 8.530 -3.826 -5.642 1.00 59.72 97 LEU A CA 1
ATOM 736 C C . LEU A 1 97 ? 7.844 -4.943 -6.466 1.00 59.72 97 LEU A C 1
ATOM 738 O O . LEU A 1 97 ? 7.158 -4.626 -7.444 1.00 59.72 97 LEU A O 1
ATOM 742 N N . PRO A 1 98 ? 7.985 -6.230 -6.097 1.00 58.22 98 PRO A N 1
ATOM 743 C CA . PRO A 1 98 ? 7.314 -7.334 -6.773 1.00 58.22 98 PRO A CA 1
ATOM 744 C C . PRO A 1 98 ? 5.819 -7.365 -6.464 1.00 58.22 98 PRO A C 1
ATOM 746 O O . PRO A 1 98 ? 5.355 -6.905 -5.421 1.00 58.22 98 PRO A O 1
ATOM 749 N N . SER A 1 99 ? 5.052 -7.970 -7.367 1.00 54.62 99 SER A N 1
ATOM 750 C CA . SER A 1 99 ? 3.598 -8.072 -7.244 1.00 54.62 99 SER A CA 1
ATOM 751 C C . SER A 1 99 ? 3.107 -9.174 -6.294 1.00 54.62 99 SER A C 1
ATOM 753 O O . SER A 1 99 ? 1.906 -9.223 -6.046 1.00 54.62 99 SER A O 1
ATOM 755 N N . GLN A 1 100 ? 3.966 -10.081 -5.800 1.00 55.31 100 GLN A N 1
ATOM 756 C CA . GLN A 1 100 ? 3.538 -11.293 -5.078 1.00 55.31 100 GLN A CA 1
ATOM 757 C C . GLN A 1 100 ? 4.544 -11.808 -4.022 1.00 55.31 100 GLN A C 1
ATOM 759 O O . GLN A 1 100 ? 5.752 -11.757 -4.233 1.00 55.31 100 GLN A O 1
ATOM 764 N N . ARG A 1 101 ? 4.000 -12.401 -2.942 1.00 57.47 101 ARG A N 1
ATOM 765 C CA . ARG A 1 101 ? 4.562 -13.533 -2.160 1.00 57.47 101 ARG A CA 1
ATOM 766 C C . ARG A 1 101 ? 5.955 -13.390 -1.498 1.00 57.47 101 ARG A C 1
ATOM 768 O O . ARG A 1 101 ? 6.740 -14.332 -1.527 1.00 57.47 101 ARG A O 1
ATOM 775 N N . PHE A 1 102 ? 6.228 -12.274 -0.810 1.00 61.31 102 PHE A N 1
ATOM 776 C CA . PHE A 1 102 ? 7.256 -12.253 0.262 1.00 61.31 102 PHE A CA 1
ATOM 777 C C . PHE A 1 102 ? 6.743 -11.716 1.607 1.00 61.31 102 PHE A C 1
ATOM 779 O O . PHE A 1 102 ? 6.996 -12.314 2.644 1.00 61.31 102 PHE A O 1
ATOM 786 N N . ILE A 1 103 ? 6.011 -10.597 1.589 1.00 74.94 103 ILE A N 1
ATOM 787 C CA . ILE A 1 103 ? 5.417 -9.959 2.790 1.00 74.94 103 ILE A CA 1
ATOM 788 C C . ILE A 1 103 ? 3.915 -10.279 2.904 1.00 74.94 103 ILE A C 1
ATOM 790 O O . ILE A 1 103 ? 3.275 -10.004 3.911 1.00 74.94 103 ILE A O 1
ATOM 794 N N . GLU A 1 104 ? 3.340 -10.845 1.845 1.00 79.69 104 GLU A N 1
ATOM 795 C CA . GLU A 1 104 ? 1.947 -11.284 1.813 1.00 79.69 104 GLU A CA 1
ATOM 796 C C . GLU A 1 104 ? 1.775 -12.540 2.677 1.00 79.69 104 GLU A C 1
ATOM 798 O O . GLU A 1 104 ? 2.644 -13.414 2.660 1.00 79.69 104 GLU A O 1
ATOM 803 N N . HIS A 1 105 ? 0.702 -12.578 3.469 1.00 82.06 105 HIS A N 1
ATOM 804 C CA . HIS A 1 105 ? 0.496 -13.576 4.511 1.00 82.06 105 HIS A CA 1
ATOM 805 C C . HIS A 1 105 ? -0.989 -13.895 4.744 1.00 82.06 105 HIS A C 1
ATOM 807 O O . HIS A 1 105 ? -1.884 -13.055 4.563 1.00 82.06 105 HIS A O 1
ATOM 813 N N . ASP A 1 106 ? -1.217 -15.104 5.251 1.00 82.31 106 ASP A N 1
ATOM 814 C CA . ASP A 1 106 ? -2.516 -15.642 5.652 1.00 82.31 106 ASP A CA 1
ATOM 815 C C . ASP A 1 106 ? -3.203 -14.775 6.728 1.00 82.31 106 ASP A C 1
ATOM 817 O O . ASP A 1 106 ? -2.589 -13.923 7.375 1.00 82.31 106 ASP A O 1
ATOM 821 N N . ALA A 1 107 ? -4.508 -14.987 6.935 1.00 84.88 107 ALA A N 1
ATOM 822 C CA . ALA A 1 107 ? -5.348 -14.205 7.859 1.00 84.88 107 ALA A CA 1
ATOM 823 C C . ALA A 1 107 ? -5.403 -12.680 7.577 1.00 84.88 107 ALA A C 1
ATOM 825 O O . ALA A 1 107 ? -5.791 -11.889 8.437 1.00 84.88 107 ALA A O 1
ATOM 826 N N . SER A 1 108 ? -5.079 -12.262 6.350 1.00 86.88 108 SER A N 1
ATOM 827 C CA . SER A 1 108 ? -5.183 -10.876 5.877 1.00 86.88 108 SER A CA 1
ATOM 828 C C . SER A 1 108 ? -6.591 -10.267 6.045 1.00 86.88 108 SER A C 1
ATOM 830 O O . SER A 1 108 ? -7.572 -10.770 5.502 1.00 86.88 108 SER A O 1
ATOM 832 N N . LEU A 1 109 ? -6.678 -9.108 6.715 1.00 90.38 109 LEU A N 1
ATOM 833 C CA . LEU A 1 109 ? -7.932 -8.454 7.152 1.00 90.38 109 LEU A CA 1
ATOM 834 C C . LEU A 1 109 ? -8.959 -8.136 6.043 1.00 90.38 109 LEU A C 1
ATOM 836 O O . LEU A 1 109 ? -10.154 -8.028 6.294 1.00 90.38 109 LEU A O 1
ATOM 840 N N . THR A 1 110 ? -8.511 -7.911 4.809 1.00 91.06 110 THR A N 1
ATOM 841 C CA . THR A 1 110 ? -9.383 -7.452 3.705 1.00 91.06 110 THR A CA 1
ATOM 842 C C . THR A 1 110 ? -9.250 -8.289 2.440 1.00 91.06 110 THR A C 1
ATOM 844 O O . THR A 1 110 ? -9.873 -7.976 1.424 1.00 91.06 110 THR A O 1
ATOM 847 N N . ARG A 1 111 ? -8.409 -9.327 2.467 1.00 87.25 111 ARG A N 1
ATOM 848 C CA . ARG A 1 111 ? -8.118 -10.185 1.310 1.00 87.25 111 ARG A CA 1
ATOM 849 C C . ARG A 1 111 ? -8.880 -11.489 1.467 1.00 87.25 111 ARG A C 1
ATOM 851 O O . ARG A 1 111 ? -9.384 -11.766 2.553 1.00 87.25 111 ARG A O 1
ATOM 858 N N . ALA A 1 112 ? -9.089 -12.226 0.382 1.00 71.00 112 ALA A N 1
ATOM 859 C CA . ALA A 1 112 ? -9.923 -13.421 0.438 1.00 71.00 112 ALA A CA 1
ATOM 860 C C . ALA A 1 112 ? -9.437 -14.391 1.536 1.00 71.00 112 ALA A C 1
ATOM 862 O O . ALA A 1 112 ? -8.272 -14.379 1.924 1.00 71.00 112 ALA A O 1
ATOM 863 N N . ARG A 1 113 ? -10.340 -15.248 2.045 1.00 55.69 113 ARG A N 1
ATOM 864 C CA . ARG A 1 113 ? -9.880 -16.398 2.855 1.00 55.69 113 ARG A CA 1
ATOM 865 C C . ARG A 1 113 ? -9.101 -17.400 1.995 1.00 55.69 113 ARG A C 1
ATOM 867 O O . ARG A 1 113 ? -8.472 -18.298 2.537 1.00 55.69 113 ARG A O 1
ATOM 874 N N . ASP A 1 114 ? -9.142 -17.169 0.686 1.00 52.00 114 ASP A N 1
ATOM 875 C CA . ASP A 1 114 ? -8.191 -17.603 -0.311 1.00 52.00 114 ASP A CA 1
ATOM 876 C C . ASP A 1 114 ? -6.846 -16.899 -0.079 1.00 52.00 114 ASP A C 1
ATOM 878 O O . ASP A 1 114 ? -6.477 -15.918 -0.728 1.00 52.00 114 ASP A O 1
ATOM 882 N N . ASP A 1 115 ? -6.141 -17.425 0.915 1.00 53.84 115 ASP A N 1
ATOM 883 C CA . ASP A 1 115 ? -4.703 -17.290 1.080 1.00 53.84 115 ASP A CA 1
ATOM 884 C C . ASP A 1 115 ? -3.932 -17.767 -0.172 1.00 53.84 115 ASP A C 1
ATOM 886 O O . ASP A 1 115 ? -4.485 -18.188 -1.198 1.00 53.84 115 ASP A O 1
ATOM 890 N N . ALA A 1 116 ? -2.604 -17.739 -0.074 1.00 53.88 116 ALA A N 1
ATOM 891 C CA . ALA A 1 116 ? -1.696 -18.172 -1.125 1.00 53.88 116 ALA A CA 1
ATOM 892 C C . ALA A 1 116 ? -1.854 -19.656 -1.556 1.00 53.88 116 ALA A C 1
ATOM 894 O O . ALA A 1 116 ? -1.212 -20.053 -2.542 1.00 53.88 116 ALA A O 1
ATOM 895 N N . TYR A 1 117 ? -2.669 -20.456 -0.855 1.00 60.38 117 TYR A N 1
ATOM 896 C CA . TYR A 1 117 ? -2.976 -21.860 -1.137 1.00 60.38 117 TYR A CA 1
ATOM 897 C C . TYR A 1 117 ? -4.348 -22.051 -1.812 1.00 60.38 117 TYR A C 1
ATOM 899 O O . TYR A 1 117 ? -4.409 -22.799 -2.790 1.00 60.38 117 TYR A O 1
ATOM 907 N N . PHE A 1 118 ? -5.425 -21.374 -1.381 1.00 64.00 118 PHE A N 1
ATOM 908 C CA . PHE A 1 118 ? -6.745 -21.535 -2.031 1.00 64.00 118 PHE A CA 1
ATOM 909 C C . PHE A 1 118 ? -7.025 -20.571 -3.207 1.00 64.00 118 PHE A C 1
ATOM 911 O O . PHE A 1 118 ? -7.911 -20.883 -4.005 1.00 64.00 118 PHE A O 1
ATOM 918 N N . GLY A 1 119 ? -6.313 -19.442 -3.386 1.00 70.31 119 GLY A N 1
ATOM 919 C CA . GLY A 1 119 ? -6.623 -18.532 -4.509 1.00 70.31 119 GLY A CA 1
ATOM 920 C C . GLY A 1 119 ? -5.945 -17.153 -4.538 1.00 70.31 119 GLY A C 1
ATOM 921 O O . GLY A 1 119 ? -4.719 -17.054 -4.616 1.00 70.31 119 GLY A O 1
ATOM 922 N N . ASP A 1 120 ? -6.756 -16.088 -4.633 1.00 77.75 120 ASP A N 1
ATOM 923 C CA . ASP A 1 120 ? -6.308 -14.713 -4.915 1.00 77.75 120 ASP A CA 1
ATOM 924 C C . ASP A 1 120 ? -6.171 -13.848 -3.649 1.00 77.75 120 ASP A C 1
ATOM 926 O O . ASP A 1 120 ? -7.093 -13.138 -3.233 1.00 77.75 120 ASP A O 1
ATOM 930 N N . SER A 1 121 ? -4.956 -13.823 -3.104 1.00 78.81 121 SER A N 1
ATOM 931 C CA . SER A 1 121 ? -4.553 -12.924 -2.021 1.00 78.81 121 SER A CA 1
ATOM 932 C C . SER A 1 121 ? -4.424 -11.443 -2.443 1.00 78.81 121 SER A C 1
ATOM 934 O O . SER A 1 121 ? -4.346 -10.549 -1.590 1.00 78.81 121 SER A O 1
ATOM 936 N N . ASN A 1 122 ? -4.432 -11.121 -3.746 1.00 80.88 122 ASN A N 1
ATOM 937 C CA . ASN A 1 122 ? -4.148 -9.778 -4.263 1.00 80.88 122 ASN A CA 1
ATOM 938 C C . ASN A 1 122 ? -5.386 -8.924 -4.611 1.00 80.88 122 ASN A C 1
ATOM 940 O O . ASN A 1 122 ? -5.242 -7.703 -4.749 1.00 80.88 122 ASN A O 1
ATOM 944 N N . SER A 1 123 ? -6.601 -9.475 -4.629 1.00 85.38 123 SER A N 1
ATOM 945 C CA . SER A 1 123 ? -7.840 -8.680 -4.731 1.00 85.38 123 SER A CA 1
ATOM 946 C C . SER A 1 123 ? -8.452 -8.323 -3.370 1.00 85.38 123 SER A C 1
ATOM 948 O O . SER A 1 123 ? -8.303 -9.039 -2.380 1.00 85.38 123 SER A O 1
ATOM 950 N N . PHE A 1 124 ? -9.176 -7.199 -3.307 1.00 89.69 124 PHE A N 1
ATOM 951 C CA . PHE A 1 124 ? -10.014 -6.860 -2.151 1.00 89.69 124 PHE A CA 1
ATOM 952 C C . PHE A 1 124 ? -11.225 -7.799 -2.077 1.00 89.69 124 PHE A C 1
ATOM 954 O O . PHE A 1 124 ? -11.936 -7.975 -3.066 1.00 89.69 124 PHE A O 1
ATOM 961 N N . SER A 1 125 ? -11.494 -8.357 -0.896 1.00 90.56 125 SER A N 1
ATOM 962 C CA . SER A 1 125 ? -12.626 -9.246 -0.646 1.00 90.56 125 SER A CA 1
ATOM 963 C C . SER A 1 125 ? -13.632 -8.584 0.304 1.00 90.56 125 SER A C 1
ATOM 965 O O . SER A 1 125 ? -13.366 -8.493 1.509 1.00 90.56 125 SER A O 1
ATOM 967 N N . PRO A 1 126 ? -14.825 -8.179 -0.182 1.00 91.56 126 PRO A N 1
ATOM 968 C CA . PRO A 1 126 ? -15.892 -7.651 0.671 1.00 91.56 126 PRO A CA 1
ATOM 969 C C . PRO A 1 126 ? -16.279 -8.618 1.799 1.00 91.56 126 PRO A C 1
ATOM 971 O O . PRO A 1 126 ? -16.533 -8.192 2.921 1.00 91.56 126 PRO A O 1
ATOM 974 N N . ALA A 1 127 ? -16.252 -9.928 1.527 1.00 89.81 127 ALA A N 1
ATOM 975 C CA . ALA A 1 127 ? -16.562 -10.964 2.509 1.00 89.81 127 ALA A CA 1
ATOM 976 C C . ALA A 1 127 ? -15.495 -11.099 3.611 1.00 89.81 127 ALA A C 1
ATOM 978 O O . ALA A 1 127 ? -15.819 -11.523 4.718 1.00 89.81 127 ALA A O 1
ATOM 979 N N . ALA A 1 128 ? -14.233 -10.758 3.337 1.00 88.44 128 ALA A N 1
ATOM 980 C CA . ALA A 1 128 ? -13.193 -10.711 4.363 1.00 88.44 128 ALA A CA 1
ATOM 981 C C . ALA A 1 128 ? -13.266 -9.429 5.186 1.00 88.44 128 ALA A C 1
ATOM 983 O O . ALA A 1 128 ? -13.334 -9.509 6.409 1.00 88.44 128 ALA A O 1
ATOM 984 N N . CYS A 1 129 ? -13.386 -8.283 4.510 1.00 91.06 129 CYS A N 1
ATOM 985 C CA . CYS A 1 129 ? -13.595 -6.990 5.155 1.00 91.06 129 CYS A CA 1
ATOM 986 C C . CYS A 1 129 ? -14.799 -7.036 6.116 1.00 91.06 129 CYS A C 1
ATOM 988 O O . CYS A 1 129 ? -14.677 -6.662 7.277 1.00 91.06 129 CYS A O 1
ATOM 990 N N . GLY A 1 130 ? -15.928 -7.609 5.680 1.00 92.12 130 GLY A N 1
ATOM 991 C CA . GLY A 1 130 ? -17.115 -7.798 6.518 1.00 92.12 130 GLY A CA 1
ATOM 992 C C . GLY A 1 130 ? -16.886 -8.682 7.751 1.00 92.12 130 GLY A C 1
ATOM 993 O O . GLY A 1 130 ? -17.423 -8.376 8.810 1.00 92.12 130 GLY A O 1
ATOM 994 N N . ARG A 1 131 ? -16.055 -9.734 7.662 1.00 90.00 131 ARG A N 1
ATOM 995 C CA . ARG A 1 131 ? -15.675 -10.550 8.836 1.00 90.00 131 ARG A CA 1
ATOM 996 C C . ARG A 1 131 ? -14.807 -9.768 9.818 1.00 90.00 131 ARG A C 1
ATOM 998 O O . ARG A 1 131 ? -15.019 -9.880 11.019 1.00 90.00 131 ARG A O 1
ATOM 1005 N N . THR A 1 132 ? -13.856 -8.979 9.323 1.00 89.69 132 THR A N 1
ATOM 1006 C CA . THR A 1 132 ? -13.007 -8.132 10.168 1.00 89.69 132 THR A CA 1
ATOM 1007 C C . THR A 1 132 ? -13.818 -7.039 10.860 1.00 89.69 132 THR A C 1
ATOM 1009 O O . THR A 1 132 ? -13.722 -6.909 12.076 1.00 89.69 132 THR A O 1
ATOM 1012 N N . LEU A 1 133 ? -14.689 -6.330 10.137 1.00 90.31 133 LEU A N 1
ATOM 1013 C CA . LEU A 1 133 ? -15.592 -5.333 10.723 1.00 90.31 133 LEU A CA 1
ATOM 1014 C C . LEU A 1 133 ? -16.497 -5.964 11.797 1.00 90.31 133 LEU A C 1
ATOM 1016 O O . LEU A 1 133 ? -16.571 -5.461 12.915 1.00 90.31 133 LEU A O 1
ATOM 1020 N N . ALA A 1 134 ? -17.092 -7.127 11.512 1.00 90.12 134 ALA A N 1
ATOM 1021 C CA . ALA A 1 134 ? -17.900 -7.869 12.484 1.00 90.12 134 ALA A CA 1
ATOM 1022 C C . ALA A 1 134 ? -17.110 -8.362 13.717 1.00 90.12 134 ALA A C 1
ATOM 1024 O O . ALA A 1 134 ? -17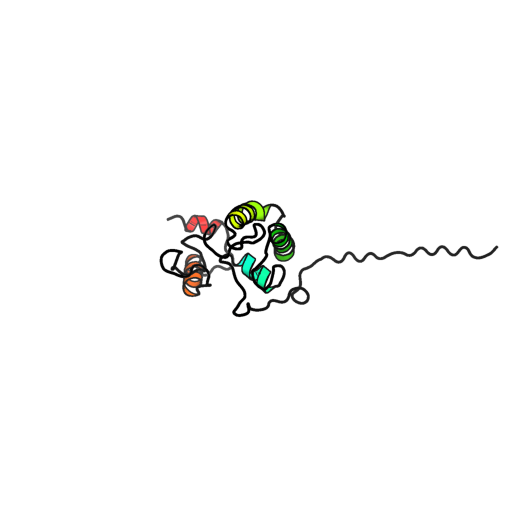.714 -8.590 14.761 1.00 90.12 134 ALA A O 1
ATOM 1025 N N . SER A 1 135 ? -15.781 -8.515 13.624 1.00 86.88 135 SER A N 1
ATOM 1026 C CA . SER A 1 135 ? -14.920 -8.867 14.768 1.00 86.88 135 SER A CA 1
ATOM 1027 C C . SER A 1 135 ? -14.598 -7.685 15.690 1.00 86.88 135 SER A C 1
ATOM 1029 O O . SER A 1 135 ? -14.233 -7.898 16.844 1.00 86.88 135 SER A O 1
ATOM 1031 N N . TRP A 1 136 ? -14.755 -6.449 15.205 1.00 87.75 136 TRP A N 1
ATOM 1032 C CA . TRP A 1 136 ? -14.621 -5.229 16.008 1.00 87.75 136 TRP A CA 1
ATOM 1033 C C . TRP A 1 136 ? -15.964 -4.786 16.606 1.00 87.75 136 TRP A C 1
ATOM 1035 O O . TRP A 1 136 ? -15.995 -4.284 17.729 1.00 87.75 136 TRP A O 1
ATOM 1045 N N . GLY A 1 137 ? -17.068 -5.045 15.898 1.00 86.56 137 GLY A N 1
ATOM 1046 C CA . GLY A 1 137 ? -18.428 -4.700 16.318 1.00 86.56 137 GLY A CA 1
ATOM 1047 C C . GLY A 1 137 ? -18.815 -3.258 15.978 1.00 86.56 137 GLY A C 1
ATOM 1048 O O . GLY A 1 137 ? -18.150 -2.593 15.185 1.00 86.56 137 GLY A O 1
ATOM 1049 N N . ASP A 1 138 ? -19.902 -2.775 16.583 1.00 88.19 138 ASP A N 1
ATOM 1050 C CA . ASP A 1 138 ? -20.438 -1.425 16.359 1.00 88.19 138 ASP A CA 1
ATOM 1051 C C . ASP A 1 138 ? -19.602 -0.368 17.106 1.00 88.19 138 ASP A C 1
ATOM 1053 O O . ASP A 1 138 ? -19.980 0.118 18.174 1.00 88.19 138 ASP A O 1
ATOM 1057 N N . VAL A 1 139 ? -18.417 -0.057 16.569 1.00 86.31 139 VAL A N 1
ATOM 1058 C CA . VAL A 1 139 ? -17.397 0.770 17.234 1.00 86.31 139 VAL A CA 1
ATOM 1059 C C . VAL A 1 139 ? -16.887 1.888 16.322 1.00 86.31 139 VAL A C 1
ATOM 1061 O O . VAL A 1 139 ? -16.550 1.664 15.163 1.00 86.31 139 VAL A O 1
ATOM 1064 N N . GLU A 1 140 ? -16.833 3.114 16.849 1.00 88.12 140 GLU A N 1
ATOM 1065 C CA . GLU A 1 140 ? -16.423 4.308 16.089 1.00 88.12 140 GLU A CA 1
ATOM 1066 C C . GLU A 1 140 ? -14.894 4.432 15.955 1.00 88.12 140 GLU A C 1
ATOM 1068 O O . GLU A 1 140 ? -14.387 4.949 14.961 1.00 88.12 140 GLU A O 1
ATOM 1073 N N . ILE A 1 141 ? -14.151 3.933 16.948 1.00 88.19 141 ILE A N 1
ATOM 1074 C CA . ILE A 1 141 ? -12.688 3.991 17.019 1.00 88.19 141 ILE A CA 1
ATOM 1075 C C . ILE A 1 141 ? -12.149 2.588 17.301 1.00 88.19 141 ILE A C 1
ATOM 1077 O O . ILE A 1 141 ? -12.603 1.913 18.225 1.00 88.19 141 ILE A O 1
ATOM 1081 N N . ILE A 1 142 ? -11.147 2.182 16.520 1.00 86.56 142 ILE A N 1
ATOM 1082 C CA . ILE A 1 142 ? -10.359 0.967 16.742 1.00 86.56 142 ILE A CA 1
ATOM 1083 C C . ILE A 1 142 ? -9.049 1.396 17.403 1.00 86.56 142 ILE A C 1
ATOM 1085 O O . ILE A 1 142 ? -8.230 2.076 16.785 1.00 86.56 142 ILE A O 1
ATOM 1089 N N . ASP A 1 143 ? -8.859 1.005 18.659 1.00 84.75 143 ASP A N 1
ATOM 1090 C CA . ASP A 1 143 ? -7.661 1.288 19.452 1.00 84.75 143 ASP A CA 1
ATOM 1091 C C . ASP A 1 143 ? -6.973 -0.002 19.945 1.00 84.75 143 ASP A C 1
ATOM 1093 O O . ASP A 1 143 ? -7.385 -1.124 19.634 1.00 84.75 143 ASP A O 1
ATOM 1097 N N . SER A 1 144 ? -5.899 0.144 20.723 1.00 78.62 144 SER A N 1
ATOM 1098 C CA . SER A 1 144 ? -5.161 -0.988 21.293 1.00 78.62 144 SER A CA 1
ATOM 1099 C C . SER A 1 144 ? -5.949 -1.790 22.337 1.00 78.62 144 SER A C 1
ATOM 1101 O O . SER A 1 144 ? -5.657 -2.971 22.521 1.00 78.62 144 SER A O 1
ATOM 1103 N N . LEU A 1 145 ? -6.954 -1.207 22.995 1.00 68.94 145 LEU A N 1
ATOM 1104 C CA . LEU A 1 145 ? -7.771 -1.862 24.026 1.00 68.94 145 LEU A CA 1
ATOM 1105 C C . LEU A 1 145 ? -8.728 -2.908 23.423 1.00 68.94 145 LEU A C 1
ATOM 1107 O O . LEU A 1 145 ? -9.212 -3.793 24.129 1.00 68.94 145 LEU A O 1
ATOM 1111 N N . TYR A 1 146 ? -8.963 -2.874 22.107 1.00 66.38 146 TYR A N 1
ATOM 1112 C CA . TYR A 1 146 ? -9.628 -3.972 21.395 1.00 66.38 146 TYR A CA 1
ATOM 1113 C C . TYR A 1 146 ? -8.771 -5.236 21.312 1.00 66.38 146 TYR A C 1
ATOM 1115 O O . TYR A 1 146 ? -9.326 -6.334 21.287 1.00 66.38 146 TYR A O 1
ATOM 1123 N N . SER A 1 147 ? -7.438 -5.116 21.320 1.00 58.09 147 SER A N 1
ATOM 1124 C CA . SER A 1 147 ? -6.557 -6.289 21.246 1.00 58.09 147 SER A CA 1
ATOM 1125 C C . SER A 1 147 ? -6.646 -7.163 22.503 1.00 58.09 147 SER A C 1
ATOM 1127 O O . SER A 1 147 ? -6.645 -8.386 22.388 1.00 58.09 147 SER A O 1
ATOM 1129 N N . GLU A 1 148 ? -6.868 -6.564 23.678 1.00 56.09 148 GLU A N 1
ATOM 1130 C CA . GLU A 1 148 ? -7.064 -7.286 24.946 1.00 56.09 148 GLU A CA 1
ATOM 1131 C C . GLU A 1 148 ? -8.339 -8.151 24.960 1.00 56.09 148 GLU A C 1
ATOM 1133 O O . GLU A 1 148 ? -8.423 -9.115 25.715 1.00 56.09 148 GLU A O 1
ATOM 1138 N N . LYS A 1 149 ? -9.324 -7.848 24.100 1.00 53.91 149 LYS A N 1
ATOM 1139 C CA . LYS A 1 149 ? -10.571 -8.624 23.950 1.00 53.91 149 LYS A CA 1
ATOM 1140 C C . LYS A 1 149 ? -10.476 -9.742 22.906 1.00 53.91 149 LYS A C 1
ATOM 1142 O O . LYS A 1 149 ? -11.383 -10.565 22.822 1.00 53.91 149 LYS A O 1
ATOM 1147 N N . LEU A 1 150 ? -9.416 -9.749 22.096 1.00 52.56 150 LEU A N 1
ATOM 1148 C CA . LEU A 1 150 ? -9.207 -10.660 20.963 1.00 52.56 150 LEU A CA 1
ATOM 1149 C C . LEU A 1 150 ? -8.225 -11.807 21.274 1.00 52.56 150 LEU A C 1
ATOM 1151 O O . LEU A 1 150 ? -7.937 -12.613 20.393 1.00 52.56 150 LEU A O 1
ATOM 1155 N N . VAL A 1 151 ? -7.734 -11.898 22.515 1.00 45.25 151 VAL A N 1
ATOM 1156 C CA . VAL A 1 151 ? -6.892 -13.000 23.010 1.00 45.25 151 VAL A CA 1
ATOM 1157 C C . VAL A 1 151 ? -7.721 -13.912 23.924 1.00 45.25 151 VAL A C 1
ATOM 1159 O O . VAL A 1 151 ? -7.617 -13.840 25.149 1.00 45.25 151 VAL A O 1
ATOM 1162 N N . LEU A 1 152 ? -8.557 -14.755 23.307 1.00 39.53 152 LEU A N 1
ATOM 1163 C CA . LEU A 1 152 ? -9.325 -15.848 23.924 1.00 39.53 152 LEU A CA 1
ATOM 1164 C C . LEU A 1 152 ? -9.322 -17.080 23.005 1.00 39.53 152 LEU A C 1
ATOM 1166 O O . LEU A 1 152 ? -9.544 -16.889 21.789 1.00 39.53 152 LEU A O 1
#

Secondary structure (DSSP, 8-state):
---------------------TTTS---PPPTT----SSHHHHHHHHHTSS-TTS-S--HHHHHHHHHHHH---TTTTHHHHHHHHTT-TTS-TTS--SSSSS--TT-TTB-S--TTTS-TTSB-HHHHHHHHHHH-S-S---GGGGGGS--

Radius of gyration: 22.18 Å; chains: 1; bounding box: 44×87×42 Å

Foldseek 3Di:
DDDPDPPPPPPPPPPPPLQDDCVQFPFDDQDPQAADALDVLLNRLLRSVLDPVSLWQAALVSVQSSCCSVPVDDSCNCVVPRVQQLVPDPPPDSRIRDRDDDPQDAPRQFADNPGPPNDDSGDGDPVSVVVNDVLQPPDPDDDPVSVVVVPD

InterPro domains:
  IPR000028 Chloroperoxidase [PF01328] (29-134)
  IPR000028 Chloroperoxidase [PS51405] (21-152)
  IPR036851 Chlor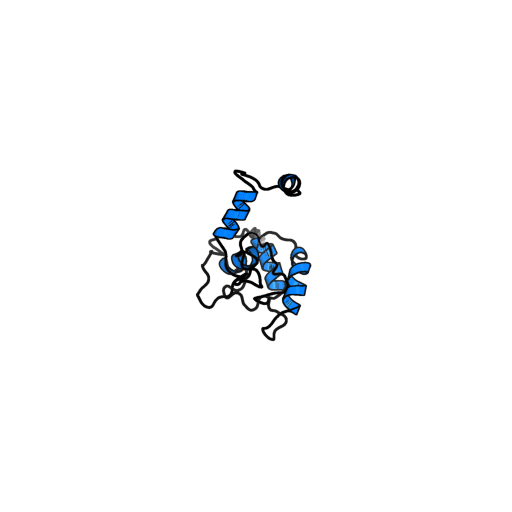operoxidase-like superfamily [G3DSA:1.10.489.10] (15-146)
  IPR036851 Chloroperoxidase-like superfamily [SSF47571] (23-120)

Sequence (152 aa):
MLFIHTLLVLSITACASAFISEEQYPQWPPGSRNLRFPCPGITTLANHGLLSREGRNIDLEALRRATLLGYNMEHNTMLPVGIPALTTSATGNISTLPSQRFIEHDASLTRARDDAYFGDSNSFSPAACGRTLASWGDVEIIDSLYSEKLVL

pLDDT: mean 77.07, std 15.67, range [39.53, 96.19]

Organism: NCBI:txid708187